Protein AF-A0A7C6YQK3-F1 (afdb_monomer)

Structure (mmCIF, N/CA/C/O backbone):
data_AF-A0A7C6YQK3-F1
#
_entry.id   AF-A0A7C6YQK3-F1
#
loop_
_atom_site.group_PDB
_atom_site.id
_atom_site.type_symbol
_atom_site.label_atom_id
_atom_site.label_alt_id
_atom_site.label_comp_id
_atom_site.label_asym_id
_atom_site.label_entity_id
_atom_site.label_seq_id
_atom_site.pdbx_PDB_ins_code
_atom_site.Cartn_x
_atom_site.Cartn_y
_atom_site.Cartn_z
_atom_site.occupancy
_atom_site.B_iso_or_equiv
_atom_site.auth_seq_id
_atom_site.auth_comp_id
_atom_site.auth_asym_id
_atom_site.auth_atom_id
_atom_site.pdbx_PDB_model_num
ATOM 1 N N . GLU A 1 1 ? 16.105 0.460 0.694 1.00 50.06 1 GLU A N 1
ATOM 2 C CA . GLU A 1 1 ? 14.934 -0.376 1.034 1.00 50.06 1 GLU A CA 1
ATOM 3 C C . GLU A 1 1 ? 13.829 -0.055 0.028 1.00 50.06 1 GLU A C 1
ATOM 5 O O . GLU A 1 1 ? 13.726 1.108 -0.343 1.00 50.06 1 GLU A O 1
ATOM 10 N N . GLN A 1 2 ? 13.098 -1.041 -0.504 1.00 70.56 2 GLN A N 1
ATOM 11 C CA . GLN A 1 2 ? 12.030 -0.814 -1.495 1.00 70.56 2 GLN A CA 1
ATOM 12 C C . GLN A 1 2 ? 10.662 -0.793 -0.802 1.00 70.56 2 GLN A C 1
ATOM 14 O O . GLN A 1 2 ? 10.411 -1.596 0.095 1.00 70.56 2 GLN A O 1
ATOM 19 N N . TYR A 1 3 ? 9.764 0.098 -1.228 1.00 84.50 3 TYR A N 1
ATOM 20 C CA . TYR A 1 3 ? 8.381 0.111 -0.748 1.00 84.50 3 TYR A CA 1
ATOM 21 C C . TYR A 1 3 ? 7.639 -1.138 -1.244 1.00 84.50 3 TYR A C 1
ATOM 23 O O . TYR A 1 3 ? 7.562 -1.377 -2.446 1.00 84.50 3 TYR A O 1
ATOM 31 N N . HIS A 1 4 ? 7.086 -1.935 -0.324 1.00 90.56 4 HIS A N 1
ATOM 32 C CA . HIS A 1 4 ? 6.438 -3.209 -0.665 1.00 90.56 4 HIS A CA 1
ATOM 33 C C . HIS A 1 4 ? 5.029 -3.376 -0.072 1.00 90.56 4 HIS A C 1
ATOM 35 O O . HIS A 1 4 ? 4.400 -4.418 -0.271 1.00 90.56 4 HIS A O 1
ATOM 41 N N . THR A 1 5 ? 4.504 -2.362 0.621 1.00 92.75 5 THR A N 1
ATOM 42 C CA . THR A 1 5 ? 3.148 -2.378 1.185 1.00 92.75 5 THR A CA 1
ATOM 43 C C . THR A 1 5 ? 2.102 -2.397 0.073 1.00 92.75 5 THR A C 1
ATOM 45 O O . THR A 1 5 ? 2.104 -1.524 -0.795 1.00 92.75 5 THR A O 1
ATOM 48 N N . LYS A 1 6 ? 1.164 -3.348 0.132 1.00 94.75 6 LYS A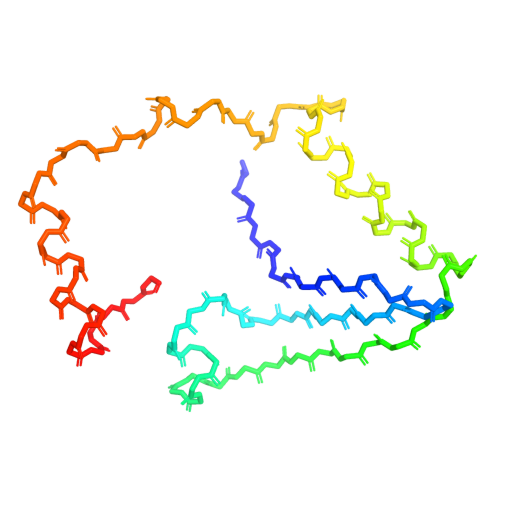 N 1
ATOM 49 C CA . LYS A 1 6 ? -0.052 -3.332 -0.686 1.00 94.75 6 LYS A CA 1
ATOM 50 C C . LYS A 1 6 ? -1.246 -3.054 0.212 1.00 94.75 6 LYS A C 1
ATOM 52 O O . LYS A 1 6 ? -1.591 -3.861 1.076 1.00 94.75 6 LYS A O 1
ATOM 57 N N . LEU A 1 7 ? -1.820 -1.868 0.054 1.00 96.12 7 LEU A N 1
ATOM 58 C CA . LEU A 1 7 ? -2.862 -1.368 0.934 1.00 96.12 7 LEU A CA 1
ATOM 59 C C . LEU A 1 7 ? -3.810 -0.456 0.157 1.00 96.12 7 LEU A C 1
ATOM 61 O O . LEU A 1 7 ? -3.372 0.459 -0.536 1.00 96.12 7 LEU A O 1
ATOM 65 N N . VAL A 1 8 ? -5.107 -0.686 0.324 1.00 96.69 8 VAL A N 1
ATOM 66 C CA . VAL A 1 8 ? -6.185 0.177 -0.151 1.00 96.69 8 VAL A CA 1
ATOM 67 C C . VAL A 1 8 ? -6.905 0.741 1.061 1.00 96.69 8 VAL A C 1
ATOM 69 O O . VAL A 1 8 ? -7.356 -0.005 1.930 1.00 96.69 8 VAL A O 1
ATOM 72 N N . PHE A 1 9 ? -7.041 2.060 1.102 1.00 97.56 9 PHE A N 1
ATOM 73 C CA . PHE A 1 9 ? -7.776 2.766 2.140 1.00 97.56 9 PHE A CA 1
ATOM 74 C C . PHE A 1 9 ? -8.852 3.641 1.499 1.00 97.56 9 PHE A C 1
ATOM 76 O O . PHE A 1 9 ? -8.557 4.505 0.677 1.00 97.56 9 PHE A O 1
ATOM 83 N N . ILE A 1 10 ? -10.109 3.395 1.864 1.00 97.75 10 ILE A N 1
ATOM 84 C CA . ILE A 1 10 ? -11.278 4.107 1.346 1.00 97.75 10 ILE A CA 1
ATOM 85 C C . ILE A 1 10 ? -11.975 4.773 2.527 1.00 97.75 10 ILE A C 1
ATOM 87 O O . ILE A 1 10 ? -12.586 4.092 3.356 1.00 97.75 10 ILE A O 1
ATOM 91 N N . ARG A 1 11 ? -11.913 6.105 2.591 1.00 96.69 11 ARG A N 1
ATOM 92 C CA . ARG A 1 11 ? -12.603 6.894 3.618 1.00 96.69 11 ARG A CA 1
ATOM 93 C C . ARG A 1 11 ? -14.027 7.218 3.176 1.00 96.69 11 ARG A C 1
ATOM 95 O O . ARG A 1 11 ? -14.238 7.958 2.219 1.00 96.69 11 ARG A O 1
ATOM 102 N N . GLY A 1 12 ? -15.008 6.656 3.875 1.00 95.44 12 GLY A N 1
ATOM 103 C CA . GLY A 1 12 ? -16.428 6.916 3.658 1.00 95.44 12 GLY A CA 1
ATOM 104 C C . GLY A 1 12 ? -17.013 7.910 4.664 1.00 95.44 12 GLY A C 1
ATOM 105 O O . GLY A 1 12 ? -16.312 8.515 5.482 1.00 95.44 12 GLY A O 1
ATOM 106 N N . ARG A 1 13 ? -18.343 8.065 4.629 1.00 95.25 13 ARG A N 1
ATOM 107 C CA . ARG A 1 13 ? -19.087 8.836 5.637 1.00 95.25 13 ARG A CA 1
ATOM 108 C C . ARG A 1 13 ? -19.216 8.000 6.913 1.00 95.25 13 ARG A C 1
ATOM 110 O O . ARG A 1 13 ? -19.861 6.956 6.902 1.00 95.25 13 ARG A O 1
ATOM 117 N N . GLY A 1 14 ? -18.586 8.444 7.998 1.00 95.81 14 GLY A N 1
ATOM 118 C CA . GLY A 1 14 ? -18.619 7.790 9.314 1.00 95.81 14 GLY A CA 1
ATOM 119 C C . GLY A 1 14 ? -17.693 6.577 9.453 1.00 95.81 14 GLY A C 1
ATOM 120 O O . GLY A 1 14 ? -17.042 6.444 10.485 1.00 95.81 14 GLY A O 1
ATOM 121 N N . LYS A 1 15 ? -17.571 5.741 8.414 1.00 97.94 15 LYS A N 1
ATOM 122 C CA . LYS A 1 15 ? -16.701 4.555 8.404 1.00 97.94 15 LYS A CA 1
ATOM 123 C C . LYS A 1 15 ? -15.736 4.539 7.230 1.00 97.94 15 LYS A C 1
ATOM 125 O O . LYS A 1 15 ? -16.033 5.055 6.153 1.00 97.94 15 LYS A O 1
ATOM 130 N N . SER A 1 16 ? -14.619 3.858 7.436 1.00 98.31 16 SER A N 1
ATOM 131 C CA . SER A 1 16 ? -13.597 3.600 6.434 1.00 98.31 16 SER A CA 1
ATOM 132 C C . SER A 1 16 ? -13.422 2.105 6.194 1.00 98.31 16 SER A C 1
ATOM 134 O O . SER A 1 16 ? -13.662 1.280 7.078 1.00 98.31 16 SER A O 1
ATOM 136 N N . VAL A 1 17 ? -12.989 1.766 4.982 1.00 98.44 17 VAL A N 1
ATOM 137 C CA . VAL A 1 17 ? -12.633 0.406 4.575 1.00 98.44 17 VAL A CA 1
ATOM 138 C C . VAL A 1 17 ? -11.137 0.358 4.313 1.00 98.44 17 VAL A C 1
ATOM 140 O O . VAL A 1 17 ? -10.603 1.171 3.564 1.00 98.44 17 VAL A O 1
ATOM 143 N N . ILE A 1 18 ? -10.474 -0.612 4.924 1.00 98.19 18 ILE A N 1
ATOM 144 C CA . ILE A 1 18 ? -9.046 -0.871 4.777 1.00 98.19 18 ILE A CA 1
ATOM 145 C C . ILE A 1 18 ? -8.911 -2.284 4.221 1.00 98.19 18 ILE A C 1
ATOM 147 O O . ILE A 1 18 ? -9.498 -3.216 4.768 1.00 98.19 18 ILE A O 1
ATOM 151 N N . ILE A 1 19 ? -8.153 -2.448 3.143 1.00 97.69 19 ILE A N 1
ATOM 152 C CA . ILE A 1 19 ? -7.832 -3.752 2.564 1.00 97.69 19 ILE A CA 1
ATOM 153 C C . ILE A 1 19 ? -6.318 -3.835 2.437 1.00 97.69 19 ILE A C 1
ATOM 155 O O . ILE A 1 19 ? -5.722 -3.004 1.759 1.00 97.69 19 ILE A O 1
ATOM 159 N N . GLY A 1 20 ? -5.696 -4.815 3.083 1.00 96.44 20 GLY A N 1
ATOM 160 C CA . GLY A 1 20 ? -4.248 -5.020 3.028 1.00 96.44 20 GLY A CA 1
ATOM 161 C C . GLY A 1 20 ? -3.889 -6.497 2.995 1.00 96.44 20 GLY A C 1
ATOM 162 O O . GLY A 1 20 ? -4.636 -7.327 3.514 1.00 96.44 20 GLY A O 1
ATOM 163 N N . GLY A 1 21 ? -2.756 -6.827 2.383 1.00 94.62 21 GLY A N 1
ATOM 164 C CA . GLY A 1 21 ? -2.328 -8.213 2.220 1.00 94.62 21 GLY A CA 1
ATOM 165 C C . GLY A 1 21 ? -1.231 -8.378 1.178 1.00 94.62 21 GLY A C 1
ATOM 166 O O . GLY A 1 21 ? -0.376 -7.503 1.024 1.00 94.62 21 GLY A O 1
ATOM 167 N N . SER A 1 22 ? -1.246 -9.512 0.479 1.00 94.25 22 SER A N 1
ATOM 168 C CA . SER A 1 22 ? -0.235 -9.853 -0.529 1.00 94.25 22 SER A CA 1
ATOM 169 C C . SER A 1 22 ? -0.533 -9.299 -1.928 1.00 94.25 22 SER A C 1
ATOM 171 O O . SER A 1 22 ? 0.403 -9.114 -2.709 1.00 94.25 22 SER A O 1
ATOM 173 N N . ALA A 1 23 ? -1.794 -8.969 -2.230 1.00 93.12 23 ALA A N 1
ATOM 174 C CA . ALA A 1 23 ? -2.213 -8.616 -3.584 1.00 93.12 23 ALA A CA 1
ATOM 175 C C . ALA A 1 23 ? -1.710 -7.235 -4.022 1.00 93.12 23 ALA A C 1
ATOM 177 O O . ALA A 1 23 ? -2.064 -6.223 -3.419 1.00 93.12 23 ALA A O 1
ATOM 178 N N . ASN A 1 24 ? -0.955 -7.170 -5.122 1.00 91.31 24 ASN A N 1
ATOM 179 C CA . ASN A 1 24 ? -0.712 -5.902 -5.819 1.00 91.31 24 ASN A CA 1
ATOM 180 C C . ASN A 1 24 ? -1.993 -5.413 -6.522 1.00 91.31 24 ASN A C 1
ATOM 182 O O . ASN A 1 24 ? -2.896 -6.194 -6.816 1.00 91.31 24 ASN A O 1
ATOM 186 N N . LEU A 1 25 ? -2.067 -4.114 -6.822 1.00 89.81 25 LEU A N 1
ATOM 187 C CA . LEU A 1 25 ? -3.192 -3.517 -7.554 1.00 89.81 25 LEU A CA 1
ATOM 188 C C . LEU A 1 25 ? -3.032 -3.692 -9.068 1.00 89.81 25 LEU A C 1
ATOM 190 O O . LEU A 1 25 ? -2.917 -2.723 -9.809 1.00 89.81 25 LEU A O 1
ATOM 194 N N . THR A 1 26 ? -3.026 -4.948 -9.505 1.00 87.25 26 THR A N 1
ATOM 195 C CA . THR A 1 26 ? -2.892 -5.346 -10.912 1.00 87.25 26 THR A CA 1
ATOM 196 C C . THR A 1 26 ? -4.122 -6.132 -11.332 1.00 87.25 26 THR A C 1
ATOM 198 O O . THR A 1 26 ? -4.792 -6.756 -10.499 1.00 87.25 26 THR A O 1
ATOM 201 N N . LYS A 1 27 ? -4.404 -6.175 -12.637 1.00 82.31 27 LYS A N 1
ATOM 202 C CA . LYS A 1 27 ? -5.477 -7.026 -13.163 1.00 82.31 27 LYS A CA 1
ATOM 203 C C . LYS A 1 27 ? -5.269 -8.483 -12.747 1.00 82.31 27 LYS A C 1
ATOM 205 O O . LYS A 1 27 ? -6.211 -9.136 -12.330 1.00 82.31 27 LYS A O 1
ATOM 210 N N . ARG A 1 28 ? -4.031 -8.978 -12.783 1.00 82.56 28 ARG A N 1
ATOM 211 C CA . ARG A 1 28 ? -3.711 -10.379 -12.49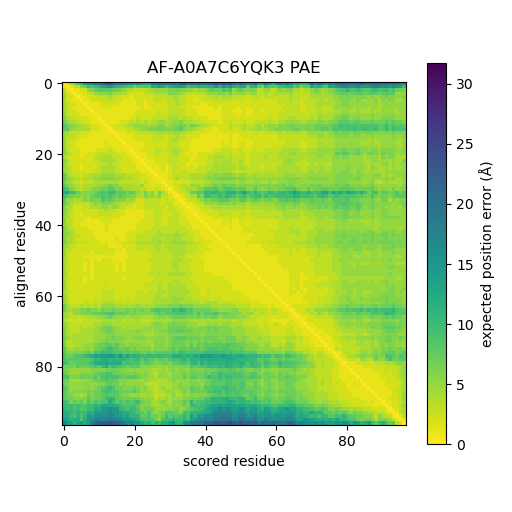0 1.00 82.56 28 ARG A CA 1
ATOM 212 C C . ARG A 1 28 ? -4.003 -10.771 -11.035 1.00 82.56 28 ARG A C 1
ATOM 214 O O . ARG A 1 28 ? -4.598 -11.818 -10.793 1.00 82.56 28 ARG A O 1
ATOM 221 N N . ASN A 1 29 ? -3.602 -9.936 -10.075 1.00 87.31 29 ASN A N 1
ATOM 222 C CA . ASN A 1 29 ? -3.823 -10.204 -8.650 1.00 87.31 29 ASN A CA 1
ATOM 223 C C . ASN A 1 29 ? -5.299 -10.028 -8.250 1.00 87.31 29 ASN A C 1
ATOM 225 O O . ASN A 1 29 ? -5.784 -10.755 -7.388 1.00 87.31 29 ASN A O 1
ATOM 229 N N . ILE A 1 30 ? -6.016 -9.078 -8.864 1.00 86.25 30 ILE A N 1
ATOM 230 C CA . ILE A 1 30 ? -7.429 -8.807 -8.545 1.00 86.25 30 ILE A CA 1
ATOM 231 C C . ILE A 1 30 ? -8.369 -9.806 -9.244 1.00 86.25 30 ILE A C 1
ATOM 233 O O . ILE A 1 30 ? -9.371 -10.209 -8.661 1.00 86.25 30 ILE A O 1
ATOM 237 N N . ASP A 1 31 ? -8.035 -10.249 -10.458 1.00 85.00 31 ASP A N 1
ATOM 238 C CA . ASP A 1 31 ? -8.840 -11.159 -11.294 1.00 85.00 31 ASP A CA 1
ATOM 239 C C . ASP A 1 31 ? -8.503 -12.647 -11.040 1.00 85.00 31 ASP A C 1
ATOM 241 O O . ASP A 1 31 ? -8.663 -13.503 -11.905 1.00 85.00 31 ASP A O 1
ATOM 245 N N . ASN A 1 32 ? -8.013 -12.957 -9.830 1.00 79.31 32 ASN A N 1
ATOM 246 C CA . ASN A 1 32 ? -7.817 -14.312 -9.296 1.00 79.31 32 ASN A CA 1
ATOM 247 C C . ASN A 1 32 ? -6.856 -15.224 -10.093 1.00 79.31 32 ASN A C 1
ATOM 249 O O . ASN A 1 32 ? -6.946 -16.450 -10.021 1.00 79.31 32 ASN A O 1
ATOM 253 N N .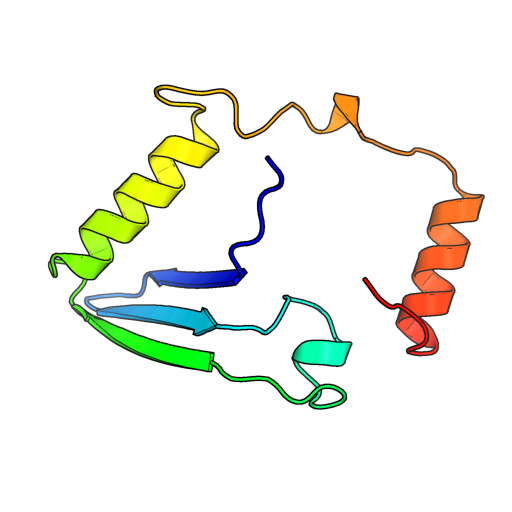 TYR A 1 33 ? -5.904 -14.649 -10.833 1.00 79.06 33 TYR A N 1
ATOM 254 C CA . TYR A 1 33 ? -4.843 -15.427 -11.491 1.00 79.06 33 TYR A CA 1
ATOM 255 C C . TYR A 1 33 ? -3.693 -15.788 -10.544 1.00 79.06 33 TYR A C 1
ATOM 257 O O . TYR A 1 33 ? -2.886 -16.663 -10.865 1.00 79.06 33 TYR A O 1
ATOM 265 N N . ASN A 1 34 ? -3.617 -15.124 -9.389 1.00 85.25 34 ASN A N 1
ATOM 266 C CA . ASN A 1 34 ? -2.658 -15.405 -8.331 1.00 85.25 34 ASN A CA 1
ATOM 267 C C . ASN A 1 34 ? -3.396 -15.766 -7.036 1.00 85.25 34 ASN A C 1
ATOM 269 O O . ASN A 1 34 ? -4.473 -15.239 -6.757 1.00 85.25 34 ASN A O 1
ATOM 273 N N . LEU A 1 35 ? -2.793 -16.643 -6.230 1.00 90.12 35 LEU A N 1
ATOM 274 C CA . LEU A 1 35 ? -3.289 -16.947 -4.892 1.00 90.12 35 LEU A CA 1
ATOM 275 C C . LEU A 1 35 ? -2.868 -15.826 -3.937 1.00 90.12 35 LEU A C 1
ATOM 277 O O . LEU A 1 35 ? -1.686 -15.687 -3.628 1.00 90.12 35 LEU A O 1
ATOM 281 N N . GLU A 1 36 ? -3.839 -15.052 -3.464 1.00 93.06 36 GLU A N 1
ATOM 282 C CA . GLU A 1 36 ? -3.611 -13.905 -2.587 1.00 93.06 36 GLU A CA 1
ATOM 283 C C . GLU A 1 36 ? -4.275 -14.095 -1.223 1.00 93.06 36 GLU A C 1
ATOM 285 O O . GLU A 1 36 ? -5.338 -14.705 -1.109 1.00 93.06 36 GLU A O 1
ATOM 290 N N . SER A 1 37 ? -3.673 -13.520 -0.182 1.00 94.88 37 SER A N 1
ATOM 291 C CA . SER A 1 37 ? -4.256 -13.450 1.158 1.00 94.88 37 SER A CA 1
ATOM 292 C C . SER A 1 37 ? -4.396 -11.991 1.570 1.00 94.88 37 SER A C 1
ATOM 294 O O . SER A 1 37 ? -3.402 -11.275 1.705 1.00 94.88 37 SER A O 1
ATOM 296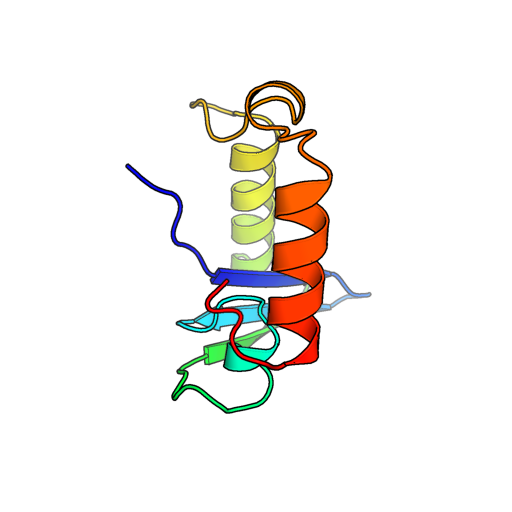 N N . ASN A 1 38 ? -5.641 -11.546 1.751 1.00 95.19 38 ASN A N 1
ATOM 297 C CA . ASN A 1 38 ? -5.979 -10.164 2.077 1.00 95.19 38 ASN A CA 1
ATOM 298 C C . ASN A 1 38 ? -6.931 -10.098 3.275 1.00 95.19 38 ASN A C 1
ATOM 300 O O . ASN A 1 38 ? -7.850 -10.908 3.404 1.00 95.19 38 ASN A O 1
ATOM 304 N N . LEU A 1 39 ? -6.749 -9.081 4.114 1.00 97.12 39 LEU A N 1
ATOM 305 C CA . LEU A 1 39 ? -7.624 -8.744 5.229 1.00 97.12 39 LEU A CA 1
ATOM 306 C C . LEU A 1 39 ? -8.419 -7.482 4.896 1.00 97.12 39 LEU A C 1
ATOM 308 O O . LEU A 1 39 ? -7.846 -6.467 4.499 1.00 97.12 39 LEU A O 1
ATOM 312 N N . LYS A 1 40 ? -9.735 -7.532 5.120 1.00 97.81 40 LYS A N 1
ATOM 313 C CA . LYS A 1 40 ? -10.618 -6.365 5.077 1.00 97.81 40 LYS A CA 1
ATOM 314 C C . LYS A 1 40 ? -10.987 -5.943 6.495 1.00 97.81 40 LYS A C 1
ATOM 316 O O . LYS A 1 40 ? -11.563 -6.729 7.242 1.00 97.81 40 LYS A O 1
ATOM 321 N N . ILE A 1 41 ? -10.740 -4.681 6.821 1.00 98.12 41 ILE A N 1
ATOM 322 C CA . ILE A 1 41 ? -11.165 -4.044 8.067 1.00 98.12 41 ILE A CA 1
ATOM 323 C C . ILE A 1 41 ? -12.170 -2.947 7.721 1.00 98.12 41 ILE A C 1
ATOM 325 O O . ILE A 1 41 ? -11.943 -2.141 6.820 1.00 98.12 41 ILE A O 1
ATOM 329 N N . VAL A 1 42 ? -13.291 -2.916 8.439 1.00 98.38 42 VAL A N 1
ATOM 330 C CA . VAL A 1 42 ? -14.256 -1.812 8.393 1.00 98.38 42 VAL A CA 1
ATOM 331 C C . VAL A 1 42 ? -14.291 -1.192 9.778 1.00 98.38 42 VAL A C 1
ATOM 333 O O . VAL A 1 42 ? -14.625 -1.875 10.743 1.00 98.38 42 VAL A O 1
ATOM 336 N N . ALA A 1 43 ? -13.932 0.082 9.878 1.00 98.25 43 ALA A N 1
ATOM 337 C CA . ALA A 1 43 ? -13.781 0.763 11.157 1.00 98.25 43 ALA A CA 1
ATOM 338 C C . ALA A 1 43 ? -14.377 2.170 11.108 1.00 98.25 43 ALA A C 1
ATOM 340 O O . ALA A 1 43 ? -14.433 2.790 10.044 1.00 98.25 43 ALA A O 1
ATOM 341 N N . ASP A 1 44 ? -14.826 2.678 12.256 1.00 98.38 44 ASP A N 1
ATOM 342 C CA . ASP A 1 44 ? -15.241 4.075 12.380 1.00 98.38 44 ASP A CA 1
ATOM 343 C C . ASP A 1 44 ? -14.064 5.014 12.110 1.00 98.38 44 ASP A C 1
ATOM 345 O O . ASP A 1 44 ? -12.918 4.728 12.468 1.00 98.38 44 ASP A O 1
ATOM 349 N N . ASN A 1 45 ? -14.356 6.157 11.494 1.00 98.06 45 ASN A N 1
ATOM 350 C CA . ASN A 1 45 ? -13.351 7.133 11.075 1.00 98.06 45 ASN A CA 1
ATOM 351 C C . ASN A 1 45 ? -12.518 7.689 12.239 1.00 98.06 45 ASN A C 1
ATOM 353 O O . ASN A 1 45 ? -11.398 8.143 12.021 1.00 98.06 45 ASN A O 1
ATOM 357 N N . GLU A 1 46 ? -13.058 7.637 13.458 1.00 97.75 46 GLU A N 1
ATOM 358 C CA . GLU A 1 46 ? -12.397 8.104 14.678 1.00 97.75 46 GLU A CA 1
ATOM 359 C C . GLU A 1 46 ? -11.565 7.034 15.390 1.00 97.75 46 GLU A C 1
ATOM 361 O O . GLU A 1 46 ? -10.878 7.345 16.369 1.00 97.75 46 GLU A O 1
ATOM 366 N N . SER A 1 47 ? -11.616 5.789 14.909 1.00 98.25 47 SER A N 1
ATOM 367 C CA . SER A 1 47 ? -10.841 4.684 15.467 1.00 98.25 47 SER A CA 1
ATOM 368 C C . SER A 1 47 ? -9.336 4.910 15.310 1.00 98.25 47 SER A C 1
ATOM 370 O O . SER A 1 47 ? -8.869 5.550 14.365 1.00 98.25 47 SER A O 1
ATOM 372 N N . MET A 1 48 ? -8.565 4.343 16.239 1.00 98.25 48 MET A N 1
ATOM 373 C CA . MET A 1 48 ? -7.106 4.471 16.252 1.00 98.25 48 MET A CA 1
ATOM 374 C C . MET A 1 48 ? -6.472 3.960 14.952 1.00 98.25 48 MET A C 1
ATOM 376 O O . MET A 1 48 ? -5.654 4.656 14.366 1.00 98.25 48 MET A O 1
ATOM 380 N N . ILE A 1 49 ? -6.927 2.814 14.434 1.00 97.56 49 ILE A N 1
ATOM 381 C CA . ILE A 1 49 ? -6.384 2.230 13.199 1.00 97.56 49 ILE A CA 1
ATOM 382 C C . ILE A 1 49 ? -6.574 3.133 11.973 1.00 97.56 49 ILE A C 1
ATOM 384 O O . ILE A 1 49 ? -5.694 3.201 11.117 1.00 97.56 49 ILE A O 1
ATOM 388 N N . VAL A 1 50 ? -7.699 3.851 11.886 1.00 98.19 50 VAL A N 1
ATOM 389 C CA . VAL A 1 50 ? -7.940 4.792 10.784 1.00 98.19 50 VAL A CA 1
ATOM 390 C C . VAL A 1 50 ? -7.007 5.995 10.905 1.00 98.19 50 VAL A C 1
ATOM 392 O O . VAL A 1 50 ? -6.369 6.365 9.923 1.00 98.19 50 VAL A O 1
ATOM 395 N N . LYS A 1 51 ? -6.862 6.554 12.111 1.00 98.00 51 LYS A N 1
ATOM 396 C CA . LYS A 1 51 ? -5.957 7.684 12.370 1.00 98.00 51 LYS A CA 1
ATOM 397 C C . LYS A 1 51 ? -4.497 7.325 12.094 1.00 98.00 51 LYS A C 1
ATOM 399 O O . LYS A 1 51 ? -3.777 8.107 11.477 1.00 98.00 51 LYS A O 1
ATOM 404 N N . ASP A 1 52 ? -4.067 6.133 12.493 1.00 97.88 52 ASP A N 1
ATOM 405 C CA . ASP A 1 52 ? -2.707 5.650 12.247 1.00 97.88 52 ASP A CA 1
ATOM 406 C C . ASP A 1 52 ? -2.426 5.481 10.751 1.00 97.88 52 ASP A C 1
ATOM 408 O O . ASP A 1 52 ? -1.355 5.866 10.278 1.00 97.88 52 ASP A O 1
ATOM 412 N N . LEU A 1 53 ? -3.395 4.971 9.984 1.00 97.19 53 LEU A N 1
ATOM 413 C CA . LEU A 1 53 ? -3.271 4.856 8.531 1.00 97.19 53 LEU A CA 1
ATOM 414 C C . LEU A 1 53 ? -3.238 6.209 7.828 1.00 97.19 53 LEU A C 1
ATOM 416 O O . LEU A 1 53 ? -2.433 6.402 6.918 1.00 97.19 53 LEU A O 1
ATOM 420 N N . GLU A 1 54 ? -4.063 7.161 8.255 1.00 96.81 54 GLU A N 1
ATOM 421 C CA . GLU A 1 54 ? -4.018 8.523 7.723 1.00 96.81 54 GLU A CA 1
ATOM 422 C C . GLU A 1 54 ? -2.654 9.163 7.977 1.00 96.81 54 GLU A C 1
ATOM 424 O O . GLU A 1 54 ? -2.030 9.674 7.047 1.00 96.81 54 GLU A O 1
ATOM 429 N N . ASN A 1 55 ? -2.138 9.048 9.201 1.00 97.00 55 ASN A N 1
ATOM 430 C CA . ASN A 1 55 ? -0.807 9.538 9.550 1.00 97.00 55 ASN A CA 1
ATOM 431 C C . ASN A 1 55 ? 0.297 8.843 8.740 1.00 97.00 55 ASN A C 1
ATOM 433 O O . ASN A 1 55 ? 1.242 9.497 8.295 1.00 97.00 55 ASN A O 1
ATOM 437 N N . TYR A 1 56 ? 0.182 7.531 8.520 1.00 95.94 56 TYR A N 1
ATOM 438 C CA . TYR A 1 56 ? 1.109 6.765 7.689 1.00 95.94 56 TYR A CA 1
ATOM 439 C C . TYR A 1 56 ? 1.161 7.301 6.253 1.00 95.94 56 TYR A C 1
ATOM 441 O O . TYR A 1 56 ? 2.251 7.606 5.759 1.00 95.94 56 TYR A O 1
ATOM 449 N N . PHE A 1 57 ? 0.002 7.476 5.610 1.00 95.56 57 PHE A N 1
ATOM 450 C CA . PHE A 1 57 ? -0.068 8.007 4.249 1.00 95.56 57 PHE A CA 1
ATOM 451 C C . PHE A 1 57 ? 0.418 9.455 4.174 1.00 95.56 57 PHE A C 1
ATOM 453 O O . PHE A 1 57 ? 1.215 9.769 3.296 1.00 95.56 57 PHE A O 1
ATOM 460 N N . GLN A 1 58 ? 0.020 10.318 5.115 1.00 96.19 58 GLN A N 1
ATOM 461 C CA . GLN A 1 58 ? 0.484 11.710 5.159 1.00 96.19 58 GLN A CA 1
ATOM 462 C C . GLN A 1 58 ? 2.002 11.803 5.323 1.00 96.19 58 GLN A C 1
ATOM 464 O O . GLN A 1 58 ? 2.639 12.648 4.695 1.00 96.19 58 GLN A O 1
ATOM 469 N N . ARG A 1 59 ? 2.607 10.921 6.126 1.00 95.81 59 ARG A N 1
ATOM 470 C CA . ARG A 1 59 ? 4.061 10.892 6.304 1.00 95.81 59 ARG A CA 1
ATOM 471 C C . ARG A 1 59 ? 4.789 10.561 5.003 1.00 95.81 59 ARG A C 1
ATOM 473 O O . ARG A 1 59 ? 5.756 11.241 4.679 1.00 95.81 59 ARG A O 1
ATOM 480 N N . ILE A 1 60 ? 4.337 9.529 4.290 1.00 94.81 60 ILE A N 1
ATOM 481 C CA . ILE A 1 60 ? 4.951 9.092 3.028 1.00 94.81 60 ILE A CA 1
ATOM 482 C C . ILE A 1 60 ? 4.732 10.142 1.944 1.00 94.81 60 ILE A C 1
ATOM 484 O O . ILE A 1 60 ? 5.682 10.554 1.291 1.00 94.81 60 ILE A O 1
ATOM 488 N N . TRP A 1 61 ? 3.492 10.606 1.791 1.00 94.56 61 TRP A N 1
ATOM 489 C CA . TRP A 1 61 ? 3.109 11.552 0.748 1.00 94.56 61 TRP A CA 1
ATOM 490 C C . TRP A 1 61 ? 3.864 12.877 0.853 1.00 94.56 61 TRP A C 1
ATOM 492 O O . TRP A 1 61 ? 4.342 13.397 -0.149 1.00 94.56 61 TRP A O 1
ATOM 502 N N . ASN A 1 62 ? 4.013 13.395 2.074 1.00 96.12 62 ASN A N 1
ATOM 503 C CA . ASN A 1 62 ? 4.684 14.669 2.324 1.00 96.12 62 ASN A CA 1
ATOM 504 C C . ASN A 1 62 ? 6.171 14.514 2.672 1.00 96.12 62 ASN A C 1
ATOM 506 O O . ASN A 1 62 ? 6.762 15.456 3.196 1.00 96.12 62 ASN A O 1
ATOM 510 N N . ASN A 1 63 ? 6.772 13.334 2.473 1.00 95.50 63 ASN A N 1
ATOM 511 C CA . ASN A 1 63 ? 8.182 13.087 2.794 1.00 95.50 63 ASN A CA 1
A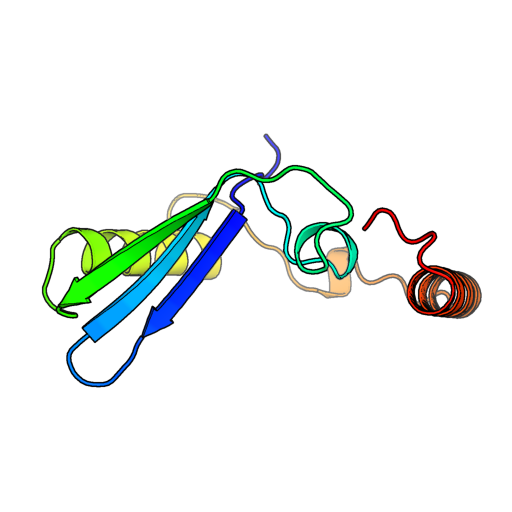TOM 512 C C . ASN A 1 63 ? 8.586 13.524 4.220 1.00 95.50 63 ASN A C 1
ATOM 514 O O . ASN A 1 63 ? 9.646 14.098 4.479 1.00 95.50 63 ASN A O 1
ATOM 518 N N . THR A 1 64 ? 7.708 13.276 5.194 1.00 96.56 64 THR A N 1
ATOM 519 C CA . THR A 1 64 ? 7.938 13.687 6.581 1.00 96.56 64 THR A CA 1
ATOM 520 C C . THR A 1 64 ? 8.890 12.711 7.269 1.00 96.56 64 THR A C 1
ATOM 522 O O . THR A 1 64 ? 8.610 11.515 7.370 1.00 96.56 64 THR A O 1
ATOM 525 N N . ARG A 1 65 ? 10.004 13.225 7.809 1.00 92.25 65 ARG A N 1
ATOM 526 C CA . ARG A 1 65 ? 11.065 12.433 8.472 1.00 92.25 65 ARG A CA 1
ATOM 527 C C . ARG A 1 65 ? 11.723 11.381 7.557 1.00 92.25 65 ARG A C 1
ATOM 529 O O . ARG A 1 65 ? 12.223 10.378 8.056 1.00 92.25 65 ARG A O 1
ATOM 536 N N . GLY A 1 66 ? 11.716 11.592 6.241 1.00 91.06 66 GLY A N 1
ATOM 537 C CA . GLY A 1 66 ? 12.373 10.715 5.270 1.00 91.06 66 GLY A CA 1
ATOM 538 C C . GLY A 1 66 ? 11.961 11.039 3.837 1.00 91.06 66 GLY A C 1
ATOM 539 O O . GLY A 1 66 ? 10.916 11.643 3.622 1.00 91.06 66 GLY A O 1
ATOM 540 N N . LEU A 1 67 ? 12.776 10.631 2.866 1.00 92.94 67 LEU A N 1
ATOM 541 C CA . LEU A 1 67 ? 12.445 10.734 1.446 1.00 92.94 67 LEU A CA 1
ATOM 542 C C . LEU A 1 67 ? 11.840 9.403 0.979 1.00 92.94 67 LEU A C 1
ATOM 544 O O . LEU A 1 67 ? 12.536 8.390 0.943 1.00 92.94 67 LEU A O 1
ATOM 548 N N . TYR A 1 68 ? 10.547 9.405 0.664 1.00 91.81 68 TYR A N 1
ATOM 549 C CA . TYR A 1 68 ? 9.771 8.238 0.232 1.00 91.81 68 TYR A CA 1
ATOM 550 C C . TYR A 1 68 ? 9.275 8.354 -1.214 1.00 91.81 68 TYR A C 1
ATOM 552 O O . TYR A 1 68 ? 9.151 7.337 -1.892 1.00 91.81 68 TYR A O 1
ATOM 560 N N . THR A 1 69 ? 8.979 9.567 -1.684 1.00 92.19 69 THR A N 1
ATOM 561 C CA . THR A 1 69 ? 8.509 9.852 -3.046 1.00 92.19 69 THR A CA 1
ATOM 562 C C . THR A 1 69 ? 9.376 10.923 -3.704 1.00 92.19 69 THR A C 1
ATOM 564 O O . THR A 1 69 ? 9.969 11.763 -3.025 1.00 92.19 69 THR A O 1
ATOM 567 N N . VAL A 1 70 ? 9.439 10.891 -5.033 1.00 93.31 70 VAL A N 1
ATOM 568 C CA . VAL A 1 70 ? 10.074 11.916 -5.874 1.00 93.31 70 VAL A CA 1
ATOM 569 C C . VAL A 1 70 ? 9.073 12.415 -6.909 1.00 93.31 70 VAL A C 1
ATOM 571 O O . VAL A 1 70 ? 8.023 11.794 -7.111 1.00 93.31 70 VAL A O 1
ATOM 574 N N . ASP A 1 71 ? 9.402 13.520 -7.572 1.00 93.00 71 ASP A N 1
ATOM 575 C CA . ASP A 1 71 ? 8.599 14.025 -8.678 1.00 93.00 71 ASP A CA 1
ATOM 576 C C . ASP A 1 71 ? 8.525 13.006 -9.819 1.00 93.00 71 ASP A C 1
ATOM 578 O O . ASP A 1 71 ? 9.480 12.285 -10.113 1.00 93.00 71 ASP A O 1
ATOM 582 N N . LEU A 1 72 ? 7.377 12.970 -10.498 1.00 90.00 72 LEU A N 1
ATOM 583 C CA . LEU A 1 72 ? 7.121 12.023 -11.583 1.00 90.00 72 LEU A CA 1
ATOM 584 C C . LEU A 1 72 ? 8.185 12.096 -12.690 1.00 90.00 72 LEU A C 1
ATOM 586 O O . LEU A 1 72 ? 8.521 11.066 -13.267 1.00 90.00 72 LEU A O 1
ATOM 590 N N . GLU A 1 73 ? 8.707 13.289 -12.988 1.00 93.31 73 GLU A N 1
ATOM 591 C CA . GLU A 1 73 ? 9.712 13.488 -14.042 1.00 93.31 73 GLU A CA 1
ATOM 592 C C . GLU A 1 73 ? 11.018 12.729 -13.790 1.00 93.31 73 GLU A C 1
ATOM 594 O O . GLU A 1 73 ? 11.672 12.345 -14.755 1.00 93.31 73 GLU A O 1
ATOM 599 N N . GLU A 1 74 ? 11.357 12.438 -12.531 1.00 92.44 74 GLU A N 1
ATOM 600 C CA . GLU A 1 74 ? 12.584 11.717 -12.169 1.00 92.44 74 GLU A CA 1
ATOM 601 C C . GLU A 1 74 ? 12.619 10.304 -12.779 1.00 92.44 74 GLU A C 1
ATOM 603 O O . GLU A 1 74 ? 13.669 9.807 -13.183 1.00 92.44 74 GLU A O 1
ATOM 608 N N . TYR A 1 75 ? 11.449 9.660 -12.887 1.00 89.00 75 TYR A N 1
ATOM 609 C CA . TYR A 1 75 ? 11.306 8.290 -13.393 1.00 89.00 75 TYR A CA 1
ATOM 610 C C . TYR A 1 75 ? 10.394 8.172 -14.620 1.00 89.00 75 TYR A C 1
ATOM 612 O O . TYR A 1 75 ? 10.098 7.059 -15.066 1.00 89.00 75 TYR A O 1
ATOM 620 N N . ARG A 1 76 ? 9.925 9.290 -15.186 1.00 89.12 76 ARG A N 1
ATOM 621 C CA . ARG A 1 76 ? 9.024 9.270 -16.342 1.00 89.12 76 ARG A CA 1
ATOM 622 C C . ARG A 1 76 ? 9.751 8.738 -17.578 1.00 89.12 76 ARG A C 1
ATOM 624 O O . ARG A 1 76 ? 10.578 9.421 -18.174 1.00 89.12 76 ARG A O 1
ATOM 631 N N . ASP A 1 77 ? 9.350 7.557 -18.042 1.00 87.94 77 ASP A N 1
ATOM 632 C CA . ASP A 1 77 ? 9.769 7.033 -19.343 1.00 87.94 77 ASP A CA 1
ATOM 633 C C . ASP A 1 77 ? 8.846 7.553 -20.458 1.00 87.94 77 ASP A C 1
ATOM 635 O O . ASP A 1 77 ? 7.637 7.311 -20.454 1.00 87.94 77 ASP A O 1
ATOM 639 N N . GLN A 1 78 ? 9.412 8.279 -21.425 1.00 89.50 78 GLN A N 1
ATOM 640 C CA . GLN A 1 78 ? 8.677 8.851 -22.561 1.00 89.50 78 GLN A CA 1
ATOM 641 C C . GLN A 1 78 ? 8.726 7.970 -23.825 1.00 89.50 78 GLN A C 1
ATOM 643 O O . GLN A 1 78 ? 8.261 8.375 -24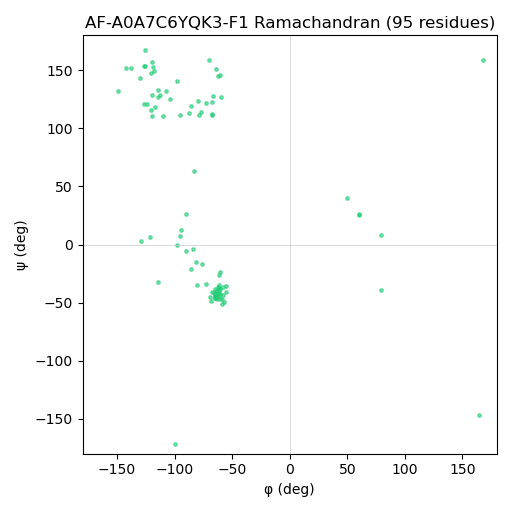.891 1.00 89.50 78 GLN A O 1
ATOM 648 N N . SER A 1 79 ? 9.279 6.755 -23.743 1.00 92.88 79 SER A N 1
ATOM 649 C CA . SER A 1 79 ? 9.390 5.850 -24.887 1.00 92.88 79 SER A CA 1
ATOM 650 C C . SER A 1 79 ? 8.024 5.349 -25.367 1.00 92.88 79 SER A C 1
ATOM 652 O O . SER A 1 79 ? 7.369 4.515 -24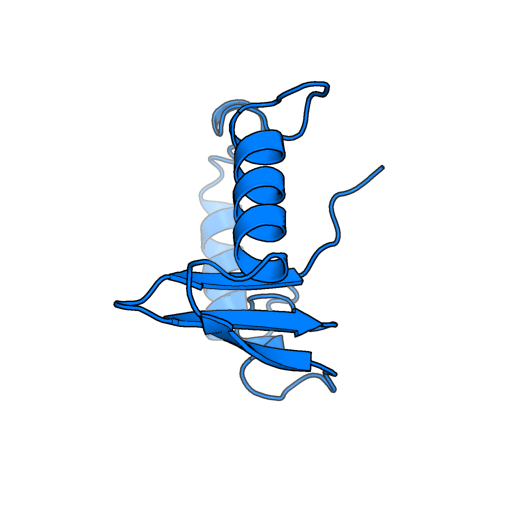.734 1.00 92.88 79 SER A O 1
ATOM 654 N N . PHE A 1 80 ? 7.624 5.787 -26.562 1.00 92.50 80 PHE A N 1
ATOM 655 C CA . PHE A 1 80 ? 6.408 5.311 -27.228 1.00 92.50 80 PHE A CA 1
ATOM 656 C C . PHE A 1 80 ? 6.405 3.793 -27.458 1.00 92.50 80 PHE A C 1
ATOM 658 O O . PHE A 1 80 ? 5.363 3.155 -27.315 1.00 92.50 80 PHE A O 1
ATOM 665 N N . ALA A 1 81 ? 7.564 3.204 -27.766 1.00 93.44 81 ALA A N 1
ATOM 666 C CA . ALA A 1 81 ? 7.691 1.765 -27.989 1.00 93.44 81 ALA A CA 1
ATOM 667 C C . ALA A 1 81 ? 7.403 0.963 -26.712 1.00 93.44 81 ALA A C 1
ATOM 669 O O . ALA A 1 81 ? 6.622 0.013 -26.742 1.00 93.44 81 ALA A O 1
ATOM 670 N N . LYS A 1 82 ? 7.972 1.380 -25.573 1.00 89.62 82 LYS A N 1
ATOM 671 C CA . LYS A 1 82 ? 7.701 0.739 -24.278 1.00 89.62 82 LYS A CA 1
ATOM 672 C C . LYS A 1 82 ? 6.246 0.904 -23.861 1.00 89.62 82 LYS A C 1
ATOM 674 O O . LYS A 1 82 ? 5.649 -0.046 -23.367 1.00 89.62 82 LYS A O 1
ATOM 679 N N . ARG A 1 83 ? 5.648 2.070 -24.127 1.00 90.31 83 ARG A N 1
ATOM 680 C CA . ARG A 1 83 ? 4.217 2.292 -23.885 1.00 90.31 83 ARG A CA 1
ATOM 681 C C . ARG A 1 83 ? 3.345 1.342 -24.708 1.00 90.31 83 ARG A C 1
ATOM 683 O O . ARG A 1 83 ? 2.399 0.783 -24.167 1.00 90.31 83 ARG A O 1
ATOM 690 N N . PHE A 1 84 ? 3.654 1.143 -25.990 1.00 92.69 84 PHE A N 1
ATOM 691 C CA . PHE A 1 84 ? 2.908 0.203 -26.831 1.00 92.69 84 PHE A CA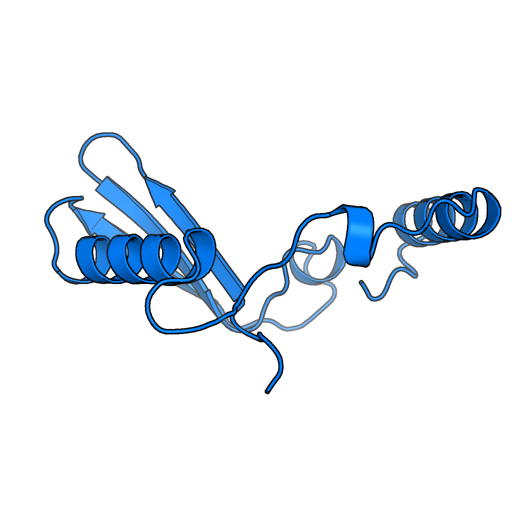 1
ATOM 692 C C . PHE A 1 84 ? 3.066 -1.246 -26.349 1.00 92.69 84 PHE A C 1
ATOM 694 O O . PHE A 1 84 ? 2.074 -1.963 -26.240 1.00 92.69 84 PHE A O 1
ATOM 701 N N . LEU A 1 85 ? 4.291 -1.654 -25.998 1.00 91.44 85 LEU A N 1
ATOM 702 C CA . LEU A 1 85 ? 4.561 -2.978 -25.434 1.00 91.44 85 LEU A CA 1
ATOM 703 C C . LEU A 1 85 ? 3.765 -3.215 -24.143 1.00 91.44 85 LEU A C 1
ATOM 705 O O . LEU A 1 85 ? 3.110 -4.246 -24.023 1.00 91.44 85 LEU A O 1
ATOM 709 N N . TYR A 1 86 ? 3.763 -2.242 -23.228 1.00 88.06 86 TYR A N 1
ATOM 710 C CA . TYR A 1 86 ? 2.969 -2.285 -22.000 1.00 88.06 86 TYR A CA 1
ATOM 711 C C . TYR A 1 86 ? 1.473 -2.471 -22.294 1.00 88.06 86 TYR A C 1
ATOM 713 O O . TYR A 1 86 ? 0.851 -3.384 -21.760 1.00 88.06 86 TYR A O 1
ATOM 721 N N . LEU A 1 87 ? 0.894 -1.672 -23.199 1.00 89.31 87 LEU A N 1
ATOM 722 C CA . LEU A 1 87 ? -0.525 -1.799 -23.558 1.00 89.31 87 LEU A CA 1
ATOM 723 C C . LEU A 1 87 ? -0.857 -3.171 -24.163 1.00 89.31 87 LEU A C 1
ATOM 725 O O . LEU A 1 87 ? -1.914 -3.733 -23.880 1.00 89.31 87 LEU A O 1
ATOM 729 N N . PHE A 1 88 ? 0.047 -3.734 -24.968 1.00 90.94 88 PHE A N 1
ATOM 730 C CA . PHE A 1 88 ? -0.107 -5.087 -25.497 1.00 90.94 88 PHE A CA 1
ATOM 731 C C . PHE A 1 88 ? -0.045 -6.151 -24.388 1.00 90.94 88 PHE A C 1
ATOM 733 O O . PHE A 1 88 ? -0.849 -7.086 -24.387 1.00 90.94 88 PHE A O 1
ATOM 740 N N . GLN A 1 89 ? 0.869 -6.013 -23.425 1.00 89.19 89 GLN A N 1
ATOM 741 C CA . GLN A 1 89 ? 0.974 -6.903 -22.263 1.00 89.19 89 GLN A CA 1
ATOM 742 C C . GLN A 1 89 ? -0.282 -6.845 -21.378 1.00 89.19 89 GLN A C 1
ATOM 744 O O . GLN A 1 89 ? -0.776 -7.894 -20.962 1.00 89.19 89 GLN A O 1
ATOM 749 N N . GLU A 1 90 ? -0.838 -5.653 -21.144 1.00 85.25 90 GLU A N 1
ATOM 750 C CA . GLU A 1 90 ? -2.103 -5.461 -20.415 1.00 85.25 90 GLU A CA 1
ATOM 751 C C . GLU A 1 90 ? -3.293 -6.106 -21.135 1.00 85.25 90 GLU A C 1
ATOM 753 O O . GLU A 1 90 ? -4.112 -6.794 -20.519 1.00 85.25 90 GLU A O 1
ATOM 758 N N . TRP A 1 91 ? -3.387 -5.917 -22.455 1.00 86.62 91 TRP A N 1
ATOM 759 C CA . TRP A 1 91 ? -4.455 -6.501 -23.267 1.00 86.62 91 TRP A CA 1
ATOM 760 C C . TRP A 1 91 ? -4.383 -8.032 -23.307 1.00 86.62 91 TRP A C 1
ATOM 762 O O . TRP A 1 91 ? -5.396 -8.703 -23.115 1.00 86.62 91 TRP A O 1
ATOM 772 N N . SER A 1 92 ? -3.187 -8.583 -23.522 1.00 85.75 92 SER A N 1
ATOM 773 C CA . SER A 1 92 ? -2.961 -10.030 -23.632 1.00 85.75 92 SER A CA 1
ATOM 774 C C . SER A 1 92 ? -2.974 -10.774 -22.291 1.00 85.75 92 SER A C 1
ATOM 776 O O . SER A 1 92 ? -3.098 -11.996 -22.282 1.00 85.75 92 SER A O 1
ATOM 778 N N . GL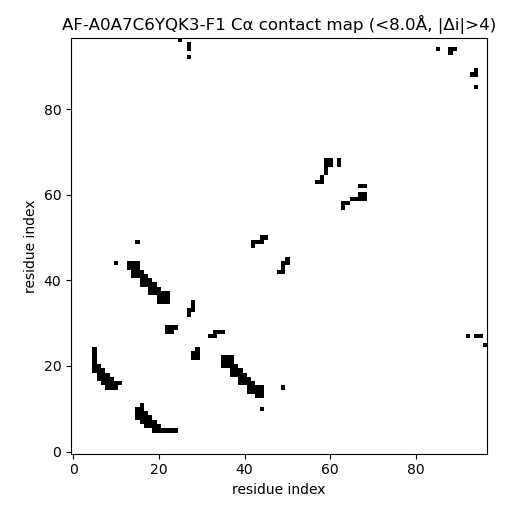Y A 1 93 ? -2.840 -10.070 -21.160 1.00 77.50 93 GLY A N 1
ATOM 779 C CA . GLY A 1 93 ? -2.733 -10.679 -19.828 1.00 77.50 93 GLY A CA 1
ATOM 780 C C . GLY A 1 93 ? -1.340 -11.230 -19.490 1.00 77.50 93 GLY A C 1
ATOM 781 O O . GLY A 1 93 ? -1.169 -11.884 -18.459 1.00 77.50 93 GLY A O 1
ATOM 782 N N . PHE A 1 94 ? -0.338 -10.959 -20.335 1.00 78.19 94 PHE A N 1
ATOM 783 C CA . PHE A 1 94 ? 1.069 -11.279 -20.068 1.00 78.19 94 PHE A CA 1
ATOM 784 C C . PHE A 1 94 ? 1.788 -10.219 -19.233 1.00 78.19 94 PHE A C 1
ATOM 786 O O . PHE A 1 94 ? 2.954 -10.408 -18.886 1.00 78.19 94 PHE A O 1
ATOM 793 N N . SER A 1 95 ? 1.116 -9.114 -18.907 1.00 76.94 95 SER A N 1
ATOM 794 C CA . SER A 1 95 ? 1.640 -8.159 -17.938 1.00 76.94 95 SER A CA 1
ATOM 795 C C . SER A 1 95 ? 1.855 -8.845 -16.589 1.00 76.94 95 SER A C 1
ATOM 797 O O . SER A 1 95 ? 0.974 -9.524 -16.054 1.00 76.94 95 SER A O 1
ATOM 799 N N . THR A 1 96 ? 3.070 -8.707 -16.066 1.00 65.12 96 THR A N 1
ATOM 800 C CA . THR A 1 96 ? 3.454 -9.157 -14.722 1.00 65.12 96 THR A CA 1
ATOM 801 C C . THR A 1 96 ? 3.418 -8.015 -13.710 1.00 65.12 96 THR A C 1
ATOM 803 O O . THR A 1 96 ? 3.776 -8.230 -12.552 1.00 65.12 96 THR A O 1
ATOM 806 N N . VAL A 1 97 ? 3.071 -6.810 -14.172 1.00 58.97 97 VAL A N 1
ATOM 807 C CA . VAL A 1 97 ? 3.103 -5.555 -13.416 1.00 58.97 97 VAL A CA 1
ATOM 808 C C . VAL A 1 97 ? 1.704 -5.096 -13.056 1.00 58.97 97 VAL A C 1
ATOM 810 O O . VAL A 1 97 ? 0.735 -5.517 -13.724 1.00 58.97 97 VAL A O 1
#

Secondary structure (DSSP, 8-state):
------EEEEE-SSEEEEEEES--SSHHHHTTSS---EEEEEEETTSHHHHHHHHHHHHHHTTTTS-----HHHH----HHHHHHHHHHHHHT----

Nearest PDB structures (foldseek):
  8fw5-assembly1_G  TM=4.273E-01  e=1.874E+00  Escherichia coli
  4khb-assembly4_G  TM=4.867E-01  e=3.043E+00  Thermochaetoides thermophila DSM 1495
  1una-assembly1_B  TM=2.832E-01  e=7.109E-01  Enterobacteria phage GA
  8glv-assembly1_Lo  TM=2.335E-01  e=7.549E+00  Chlamydomonas reinhardtii

Solvent-accessible surface area (backbone atoms only — not comparable to full-atom values): 6022 Å² total; per-residue (Å²): 138,80,93,78,86,30,73,47,78,47,83,55,87,70,35,27,42,39,40,39,45,68,46,55,101,27,69,52,45,70,71,67,74,45,96,65,57,72,49,79,46,77,44,49,59,86,38,67,72,47,49,52,50,51,52,52,51,52,30,44,76,66,38,54,98,48,87,72,70,77,65,68,77,83,74,60,79,83,54,65,67,59,52,52,52,49,54,50,24,60,73,72,64,70,45,89,104

pLDDT: mean 91.22, std 8.3, range [50.06, 98.44]

Radius of gyration: 16.84 Å; Cα contacts (8 Å, |Δi|>4): 95; chains: 1; bounding box: 34×32×44 Å

Sequence (97 aa):
EQYHTKLVFIRGRGKSVIIGGSANLTKRNIDNYNLESNLKIVADNESMIVKDLENYFQRIWNNTRGLYTVDLEEYRDQSFAKRFLYLFQEWSGFSTV

Foldseek 3Di:
DDDQWDWDWADDVQKIKIKTWNAHPACCRVVPVDDIDIDIDIGGCPDPVNVVVVVVCCCQVVVPPHDNDDDCVVPDDPDPVVVVVQVVCNVVVVDPD

Mean predicted aligned error: 4.83 Å